Protein AF-A0A967TZM6-F1 (afdb_monomer)

Structure (mmCIF, N/CA/C/O backbone):
data_AF-A0A967TZM6-F1
#
_entry.id   AF-A0A967TZM6-F1
#
loop_
_atom_site.group_PDB
_atom_site.id
_atom_site.type_symbol
_atom_site.label_atom_id
_atom_site.label_alt_id
_atom_site.label_comp_id
_atom_site.label_asym_id
_atom_site.label_entity_id
_atom_site.label_seq_id
_atom_site.pdbx_PDB_ins_code
_atom_site.Cartn_x
_atom_site.Cartn_y
_atom_site.Cartn_z
_atom_site.occupancy
_atom_site.B_iso_or_equiv
_atom_site.auth_seq_id
_atom_site.auth_comp_id
_atom_site.auth_asym_id
_atom_site.auth_atom_id
_atom_site.pdbx_PDB_model_num
ATOM 1 N N . MET A 1 1 ? 7.159 -28.229 -34.567 1.00 43.66 1 MET A N 1
ATOM 2 C CA . MET A 1 1 ? 7.319 -27.748 -33.180 1.00 43.66 1 MET A CA 1
ATOM 3 C C . MET A 1 1 ? 7.004 -26.268 -33.200 1.00 43.66 1 MET A C 1
ATOM 5 O O . MET A 1 1 ? 7.775 -25.521 -33.781 1.00 43.66 1 MET A O 1
ATOM 9 N N . SER A 1 2 ? 5.826 -25.876 -32.717 1.00 48.66 2 SER A N 1
ATOM 10 C CA . SER A 1 2 ? 5.477 -24.462 -32.558 1.00 48.66 2 SER A CA 1
ATOM 11 C C . SER A 1 2 ? 5.985 -24.051 -31.183 1.00 48.66 2 SER A C 1
ATOM 13 O O . SER A 1 2 ? 5.397 -24.445 -30.180 1.00 48.66 2 SER A O 1
A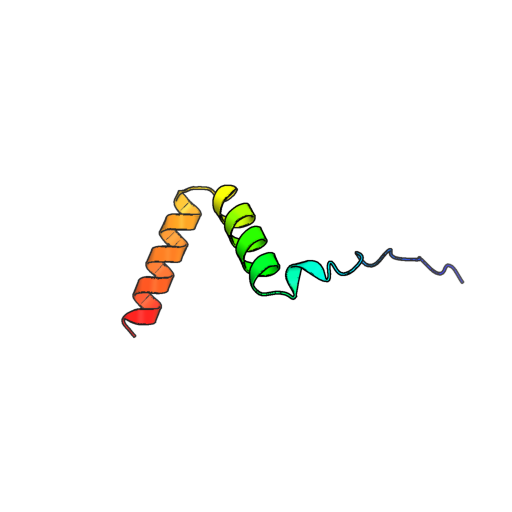TOM 15 N N . THR A 1 3 ? 7.130 -23.374 -31.128 1.00 49.69 3 THR A N 1
ATOM 16 C CA . THR A 1 3 ? 7.588 -22.701 -29.913 1.00 49.69 3 THR A CA 1
ATOM 17 C C . THR A 1 3 ? 6.753 -21.439 -29.801 1.00 49.69 3 THR A C 1
ATOM 19 O O . THR A 1 3 ? 7.022 -20.440 -30.462 1.00 49.69 3 THR A O 1
ATOM 22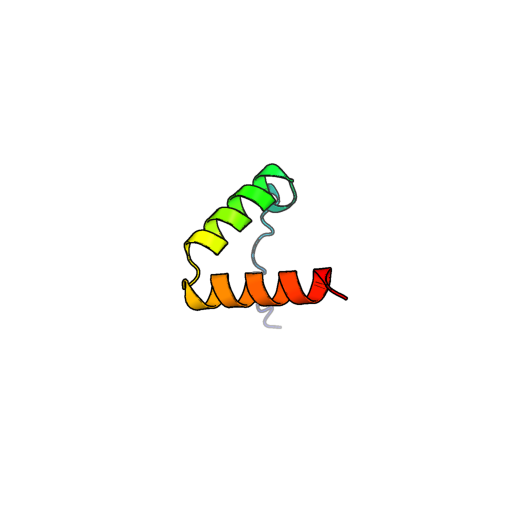 N N . SER A 1 4 ? 5.652 -21.528 -29.063 1.00 55.69 4 SER A N 1
ATOM 23 C CA . SER A 1 4 ? 4.962 -20.334 -28.600 1.00 55.69 4 SER A CA 1
ATOM 24 C C . SER A 1 4 ? 5.955 -19.586 -27.715 1.00 55.69 4 SER A C 1
ATOM 26 O O . SER A 1 4 ? 6.168 -19.984 -26.575 1.00 55.69 4 SER A O 1
ATOM 28 N N . ASP A 1 5 ? 6.617 -18.566 -28.262 1.00 60.19 5 ASP A N 1
ATOM 29 C CA . ASP A 1 5 ? 7.359 -17.578 -27.480 1.00 60.19 5 ASP A CA 1
ATOM 30 C C . ASP A 1 5 ? 6.326 -16.766 -26.685 1.00 60.19 5 ASP A C 1
ATOM 32 O O . ASP A 1 5 ? 5.918 -15.662 -27.066 1.00 60.19 5 ASP A O 1
ATOM 36 N N . GLU A 1 6 ? 5.825 -17.370 -25.606 1.00 63.38 6 GLU A N 1
ATOM 37 C CA . GLU A 1 6 ? 5.117 -16.661 -24.552 1.00 63.38 6 GLU A CA 1
ATOM 38 C C . GLU A 1 6 ? 6.094 -15.611 -24.024 1.00 63.38 6 GLU A C 1
ATOM 40 O O . GLU A 1 6 ? 7.097 -15.926 -23.389 1.00 63.38 6 GLU A O 1
ATOM 45 N N . HIS A 1 7 ? 5.851 -14.352 -24.392 1.00 65.62 7 HIS A N 1
ATOM 46 C CA . HIS A 1 7 ? 6.634 -13.218 -23.929 1.00 65.62 7 HIS A CA 1
ATOM 47 C C . HIS A 1 7 ? 6.441 -13.099 -22.419 1.00 65.62 7 HIS A C 1
ATOM 49 O O . HIS A 1 7 ? 5.496 -12.453 -21.959 1.00 65.62 7 HIS A O 1
ATOM 55 N N . GLU A 1 8 ? 7.314 -13.738 -21.644 1.00 72.25 8 GLU A N 1
ATOM 56 C CA . GLU A 1 8 ? 7.379 -13.494 -20.213 1.00 72.25 8 GLU A CA 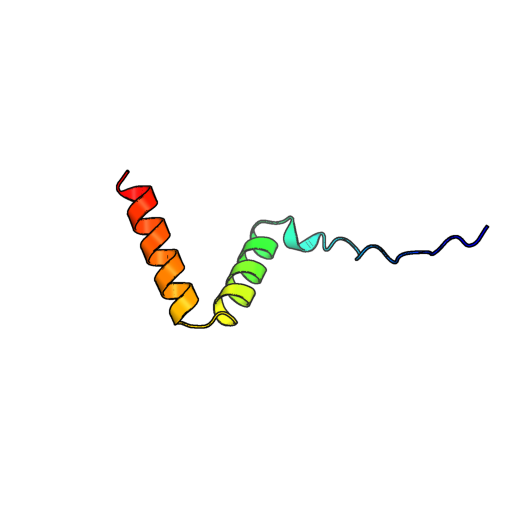1
ATOM 57 C C . GLU A 1 8 ? 7.607 -11.991 -19.996 1.00 72.25 8 GLU A C 1
ATOM 59 O O . GLU A 1 8 ? 8.472 -11.389 -20.649 1.00 72.25 8 GLU A O 1
ATOM 64 N N . PRO A 1 9 ? 6.805 -11.346 -19.133 1.00 79.62 9 PRO A N 1
ATOM 65 C CA . PRO A 1 9 ? 6.945 -9.923 -18.893 1.00 79.62 9 PRO A CA 1
ATOM 66 C C . PRO A 1 9 ? 8.353 -9.648 -18.366 1.00 79.62 9 PRO A C 1
ATOM 68 O O . PRO A 1 9 ? 8.797 -10.258 -17.393 1.00 79.62 9 PRO A O 1
ATOM 71 N N . ALA A 1 10 ? 9.059 -8.727 -19.023 1.00 87.50 10 ALA A N 1
ATOM 72 C CA . ALA A 1 10 ? 10.396 -8.335 -18.611 1.00 87.50 10 ALA A CA 1
ATOM 73 C C . ALA A 1 10 ? 10.385 -7.884 -17.141 1.00 87.50 10 ALA A C 1
ATOM 75 O O . ALA A 1 10 ? 9.566 -7.054 -16.742 1.00 87.50 10 ALA A O 1
ATOM 76 N N . ILE A 1 11 ? 11.298 -8.438 -16.340 1.00 88.56 11 ILE A N 1
ATOM 77 C CA . ILE A 1 11 ? 11.415 -8.105 -14.918 1.00 88.56 11 ILE A CA 1
ATOM 78 C C . ILE A 1 11 ? 11.871 -6.649 -14.784 1.00 88.56 11 ILE A C 1
ATOM 80 O O . ILE A 1 11 ? 12.960 -6.286 -15.233 1.00 88.56 11 ILE A O 1
ATOM 84 N N . ASP A 1 12 ? 11.054 -5.822 -14.127 1.00 89.38 12 ASP A N 1
ATOM 85 C CA . ASP A 1 12 ? 11.433 -4.454 -13.7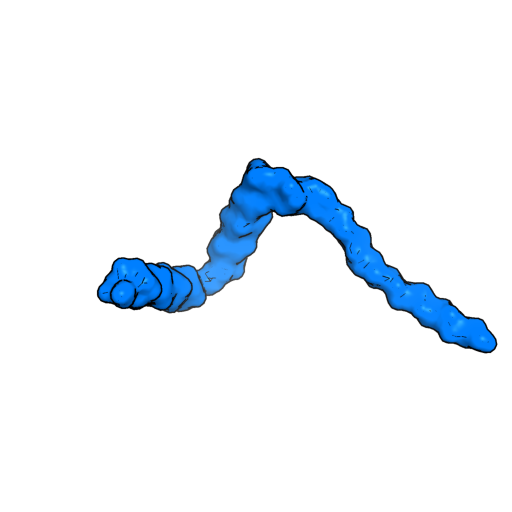80 1.00 89.38 12 ASP A CA 1
ATOM 86 C C . ASP A 1 12 ? 12.334 -4.447 -12.538 1.00 89.38 12 ASP A C 1
ATOM 88 O O . ASP A 1 12 ? 11.884 -4.429 -11.389 1.00 89.38 12 ASP A O 1
ATOM 92 N N . TRP A 1 13 ? 13.642 -4.432 -12.786 1.00 92.00 13 TRP A N 1
ATOM 93 C CA . TRP A 1 13 ? 14.670 -4.368 -11.750 1.00 92.00 13 TRP A CA 1
ATOM 94 C C . TRP A 1 13 ? 14.642 -3.073 -10.923 1.00 92.00 13 TRP A C 1
ATOM 96 O O . TRP A 1 13 ? 15.263 -3.015 -9.864 1.00 92.00 13 TRP A O 1
ATOM 106 N N . SER A 1 14 ? 13.917 -2.026 -11.335 1.00 91.69 14 SER A N 1
ATOM 107 C CA . SER A 1 14 ? 13.787 -0.821 -10.508 1.00 91.69 14 SER A CA 1
ATOM 108 C C . SER A 1 14 ? 12.993 -1.093 -9.224 1.00 91.69 14 SER A C 1
ATOM 110 O O . SER A 1 14 ? 13.309 -0.524 -8.174 1.00 91.69 14 SER A O 1
ATOM 112 N N . LEU A 1 15 ? 12.036 -2.029 -9.268 1.00 94.44 15 LEU A N 1
ATOM 113 C CA . LEU A 1 15 ? 11.185 -2.417 -8.139 1.00 94.44 15 LEU A CA 1
ATOM 114 C C . LEU A 1 15 ? 11.919 -3.235 -7.074 1.00 94.44 15 LEU A C 1
ATOM 116 O O . LEU A 1 15 ? 11.417 -3.379 -5.963 1.00 94.44 15 LEU A O 1
ATOM 120 N N . THR A 1 16 ? 13.117 -3.739 -7.374 1.00 94.75 16 THR A N 1
ATOM 121 C CA 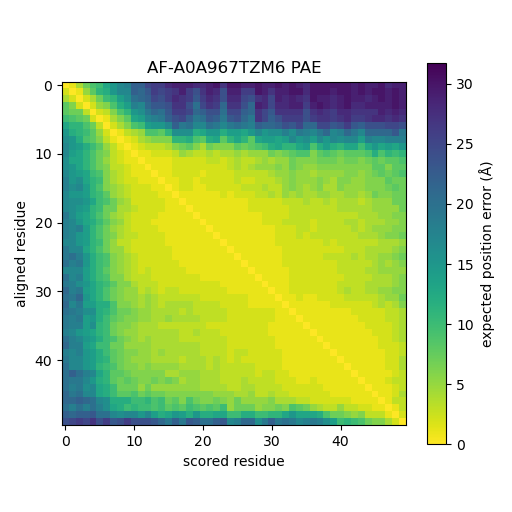. THR A 1 16 ? 13.929 -4.508 -6.419 1.00 94.75 16 THR A CA 1
ATOM 122 C C . THR A 1 16 ? 14.808 -3.615 -5.540 1.00 94.75 16 THR A C 1
ATOM 124 O O . THR A 1 16 ? 15.682 -4.101 -4.826 1.00 94.75 16 THR A O 1
ATOM 127 N N . THR A 1 17 ? 14.604 -2.299 -5.595 1.00 96.38 17 THR A N 1
ATOM 128 C CA . THR A 1 17 ? 15.235 -1.317 -4.707 1.00 96.38 17 THR A CA 1
ATOM 129 C C . THR A 1 17 ? 14.212 -0.789 -3.706 1.00 96.38 17 THR A C 1
ATOM 131 O O . THR A 1 17 ? 13.021 -0.750 -4.008 1.00 96.38 17 THR A O 1
ATOM 134 N N . TRP A 1 18 ? 14.655 -0.323 -2.531 1.00 96.25 18 TRP A N 1
ATOM 135 C CA . TRP A 1 18 ? 13.736 0.265 -1.545 1.00 96.25 18 TRP A CA 1
ATOM 136 C C . TRP A 1 18 ? 12.961 1.461 -2.118 1.00 96.25 18 TRP A C 1
ATOM 138 O O . TRP A 1 18 ? 11.739 1.512 -2.011 1.00 96.25 18 TRP A O 1
ATOM 148 N N . GLU A 1 19 ? 13.649 2.390 -2.790 1.00 98.00 19 GLU A N 1
ATOM 149 C CA . GLU A 1 19 ? 13.014 3.574 -3.389 1.00 98.00 19 GLU A CA 1
ATOM 150 C C . GLU A 1 19 ? 12.063 3.224 -4.540 1.00 98.00 19 GLU A C 1
ATOM 152 O O . GLU A 1 19 ? 11.035 3.878 -4.728 1.00 98.00 19 GLU A O 1
ATOM 157 N N . GLY A 1 20 ? 12.394 2.207 -5.340 1.00 97.25 20 GLY A N 1
ATOM 158 C CA . GLY A 1 20 ? 11.512 1.722 -6.400 1.00 97.25 20 GLY A CA 1
ATOM 159 C C . GLY A 1 20 ? 10.260 1.060 -5.839 1.00 97.25 20 GLY A C 1
ATOM 160 O O . GLY A 1 20 ? 9.153 1.474 -6.179 1.00 97.25 20 GLY A O 1
ATOM 161 N N . ALA A 1 21 ? 10.427 0.116 -4.909 1.00 96.62 21 ALA A N 1
ATOM 162 C CA . ALA A 1 21 ? 9.318 -0.553 -4.235 1.00 96.62 21 ALA A CA 1
ATOM 163 C C . ALA A 1 21 ? 8.406 0.446 -3.508 1.00 96.62 21 ALA A C 1
ATOM 165 O O . ALA A 1 21 ? 7.185 0.371 -3.626 1.00 96.62 21 ALA A O 1
ATOM 166 N N . ARG A 1 22 ? 8.985 1.428 -2.804 1.00 97.31 22 ARG A N 1
ATOM 167 C CA . ARG A 1 22 ? 8.232 2.472 -2.101 1.00 97.31 22 ARG A CA 1
ATOM 168 C C . ARG A 1 22 ? 7.405 3.334 -3.052 1.00 97.31 22 ARG A C 1
ATOM 170 O O . ARG A 1 22 ? 6.230 3.570 -2.779 1.00 97.31 22 ARG A O 1
ATOM 177 N N . ARG A 1 23 ? 7.992 3.819 -4.152 1.00 97.25 23 ARG A N 1
ATOM 178 C CA . ARG A 1 23 ? 7.263 4.633 -5.143 1.00 97.25 23 ARG A CA 1
ATOM 179 C C . ARG A 1 23 ? 6.133 3.846 -5.794 1.00 97.25 23 ARG A C 1
ATOM 181 O O . ARG A 1 23 ? 5.029 4.369 -5.914 1.00 97.25 23 ARG A O 1
ATOM 188 N N . GLU A 1 24 ? 6.394 2.598 -6.166 1.00 97.19 24 GLU A N 1
ATOM 189 C CA . GLU A 1 24 ? 5.383 1.738 -6.779 1.00 97.19 24 GLU A CA 1
ATOM 190 C C . GLU A 1 24 ? 4.257 1.387 -5.801 1.00 97.19 24 GLU A C 1
ATOM 192 O O . GLU A 1 24 ? 3.088 1.397 -6.184 1.00 97.19 24 GLU A O 1
ATOM 197 N N . ALA A 1 25 ? 4.576 1.154 -4.525 1.00 95.44 25 ALA A N 1
ATOM 198 C CA . ALA A 1 25 ? 3.565 0.982 -3.491 1.00 95.44 25 ALA A CA 1
ATOM 199 C C . ALA A 1 25 ? 2.674 2.228 -3.388 1.00 95.44 25 ALA A C 1
ATOM 201 O O . ALA A 1 25 ? 1.459 2.108 -3.495 1.00 95.44 25 ALA A O 1
ATOM 202 N N . LEU A 1 26 ? 3.250 3.429 -3.275 1.00 96.44 26 LEU A N 1
ATOM 203 C CA . LEU A 1 26 ? 2.468 4.671 -3.214 1.00 96.44 26 LEU A CA 1
ATOM 204 C C . LEU A 1 26 ? 1.580 4.869 -4.449 1.00 96.44 26 LEU A C 1
ATOM 206 O O . LEU A 1 26 ? 0.415 5.236 -4.300 1.00 96.44 26 LEU A O 1
ATOM 210 N N . ARG A 1 27 ? 2.096 4.583 -5.653 1.00 96.88 27 ARG A N 1
ATOM 211 C CA . ARG A 1 27 ? 1.312 4.647 -6.894 1.00 96.88 27 ARG A CA 1
ATOM 212 C C . ARG A 1 27 ? 0.106 3.711 -6.826 1.00 96.88 27 ARG A C 1
ATOM 214 O O . ARG A 1 27 ? -1.019 4.165 -7.006 1.00 96.88 27 ARG A O 1
ATOM 221 N N . ARG A 1 28 ? 0.317 2.433 -6.493 1.00 95.62 28 ARG A N 1
ATOM 222 C CA . ARG A 1 28 ? -0.774 1.449 -6.382 1.00 95.62 28 ARG A CA 1
ATOM 223 C C . ARG A 1 28 ? -1.793 1.840 -5.320 1.00 95.62 28 ARG A C 1
ATOM 225 O O . ARG A 1 28 ? -2.984 1.755 -5.576 1.00 95.62 28 ARG A O 1
ATOM 232 N N . TRP A 1 29 ? -1.340 2.306 -4.158 1.00 95.56 29 TRP A N 1
ATOM 233 C CA . TRP A 1 29 ? -2.230 2.760 -3.087 1.00 95.56 29 TRP A CA 1
ATOM 234 C C . TRP A 1 29 ? -3.077 3.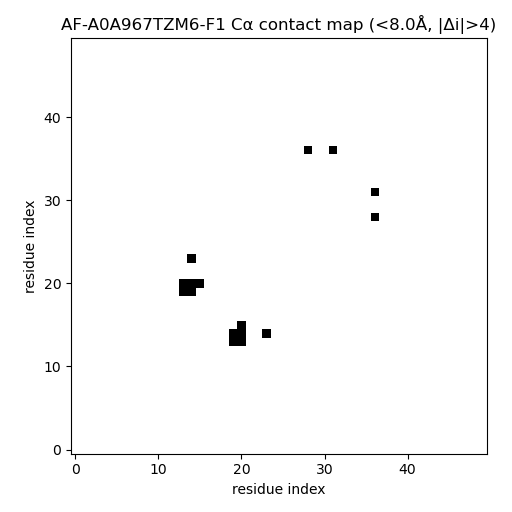963 -3.508 1.00 95.56 29 TRP A C 1
ATOM 236 O O . TRP A 1 29 ? -4.245 4.028 -3.144 1.00 95.56 29 TRP A O 1
ATOM 246 N N . SER A 1 30 ? -2.530 4.876 -4.317 1.00 95.75 30 SER A N 1
ATOM 247 C CA . SER A 1 30 ? -3.290 6.019 -4.844 1.00 95.75 30 SER A CA 1
ATOM 248 C C . SER A 1 30 ? -4.390 5.633 -5.841 1.00 95.75 30 SER A C 1
ATOM 250 O O . SER A 1 30 ? -5.327 6.400 -6.041 1.00 95.75 30 SER A O 1
ATOM 252 N N . GLU A 1 31 ? -4.289 4.451 -6.450 1.00 97.38 31 GLU A N 1
ATOM 253 C CA . GLU A 1 31 ? -5.249 3.931 -7.431 1.00 97.38 31 GLU A CA 1
ATOM 254 C C . GLU A 1 31 ? -6.330 3.045 -6.788 1.00 97.38 31 GLU A C 1
ATOM 256 O O . GLU A 1 31 ? -7.277 2.636 -7.463 1.00 97.38 31 GLU A O 1
ATOM 261 N N . LEU A 1 32 ? -6.210 2.732 -5.493 1.00 96.88 32 LEU A N 1
ATOM 262 C CA . LEU A 1 32 ? -7.176 1.894 -4.792 1.00 96.88 32 LEU A CA 1
ATOM 263 C C . LEU A 1 32 ? -8.432 2.684 -4.385 1.00 96.88 32 LEU A C 1
ATOM 265 O O . LEU A 1 32 ? -8.326 3.822 -3.925 1.00 96.88 32 LEU A O 1
ATOM 269 N N . PRO A 1 33 ? -9.627 2.066 -4.466 1.00 97.81 33 PRO A N 1
ATOM 270 C CA . PRO A 1 33 ? -10.833 2.624 -3.865 1.00 97.81 33 PRO A CA 1
ATOM 271 C C . PRO A 1 33 ? -10.666 2.822 -2.357 1.00 97.81 33 PRO A C 1
ATOM 273 O O . PRO A 1 33 ? -10.056 1.988 -1.678 1.00 97.81 33 PRO A O 1
ATOM 276 N N . LEU A 1 34 ? -11.259 3.891 -1.822 1.00 96.50 34 LEU A N 1
ATOM 277 C CA . LEU A 1 34 ? -11.152 4.242 -0.405 1.00 96.50 34 LEU A CA 1
ATOM 278 C C . LEU A 1 34 ? -11.611 3.098 0.507 1.00 96.50 34 LEU A C 1
ATOM 280 O O . LEU A 1 34 ? -10.973 2.824 1.519 1.00 96.50 34 LEU A O 1
ATOM 284 N N . GLU A 1 35 ? -12.667 2.383 0.125 1.00 98.06 35 GLU A N 1
ATOM 285 C CA . GLU A 1 35 ? -13.212 1.262 0.892 1.00 98.06 35 GLU A CA 1
ATOM 286 C C . GLU A 1 35 ? -12.180 0.140 1.068 1.00 98.06 35 GLU A C 1
ATOM 288 O O . GLU A 1 35 ? -12.122 -0.499 2.116 1.00 98.06 35 GLU A O 1
ATOM 293 N N . ARG A 1 36 ? -11.329 -0.088 0.058 1.00 97.69 36 ARG A N 1
ATOM 294 C CA . ARG A 1 36 ? -10.259 -1.095 0.121 1.00 97.69 36 ARG A CA 1
ATOM 295 C C . ARG A 1 36 ? -9.102 -0.641 0.995 1.00 97.69 36 ARG A C 1
ATOM 297 O O . ARG A 1 36 ? -8.532 -1.464 1.703 1.00 97.69 36 ARG A O 1
ATOM 304 N N . ILE A 1 37 ? -8.785 0.651 0.958 1.00 96.12 37 ILE A N 1
ATOM 305 C CA . ILE A 1 37 ? -7.762 1.249 1.817 1.00 96.12 37 ILE A CA 1
ATOM 306 C C . ILE A 1 37 ? -8.179 1.121 3.287 1.00 96.12 37 ILE A C 1
ATOM 308 O O . ILE A 1 37 ? -7.389 0.655 4.099 1.00 96.12 37 ILE A O 1
ATOM 312 N N . VAL A 1 38 ? -9.424 1.476 3.622 1.00 97.50 38 VAL A N 1
ATOM 313 C CA . VAL A 1 38 ? -9.947 1.376 4.995 1.00 97.50 38 VAL A CA 1
ATOM 314 C C . VA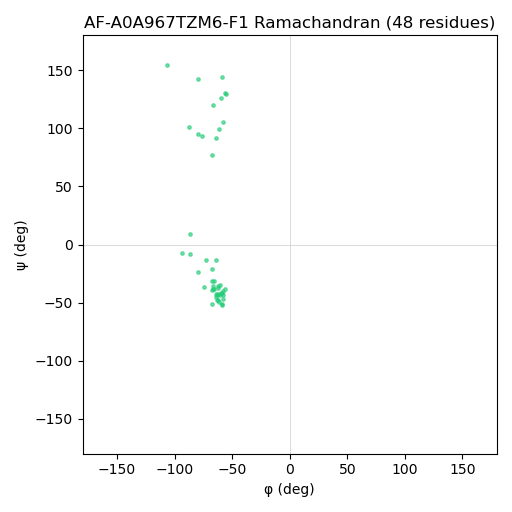L A 1 38 ? -9.937 -0.071 5.485 1.00 97.50 38 VAL A C 1
ATOM 316 O O . VAL A 1 38 ? -9.373 -0.335 6.542 1.00 97.50 38 VAL A O 1
ATOM 319 N N . ALA A 1 39 ? -10.458 -1.013 4.692 1.00 97.75 39 ALA A N 1
ATOM 320 C CA . ALA A 1 39 ? -10.481 -2.426 5.071 1.00 97.75 39 ALA A CA 1
ATOM 321 C C . ALA A 1 39 ? -9.074 -2.988 5.353 1.00 97.75 39 ALA A C 1
ATOM 323 O O . ALA A 1 39 ? -8.884 -3.729 6.314 1.00 97.75 39 ALA A O 1
ATOM 324 N N . ALA A 1 40 ? -8.071 -2.607 4.552 1.00 95.62 40 ALA A N 1
ATOM 325 C CA . ALA A 1 40 ? -6.688 -3.026 4.779 1.00 95.62 40 ALA A CA 1
ATOM 326 C C . ALA A 1 40 ? -6.110 -2.457 6.088 1.00 95.62 40 ALA A C 1
ATOM 328 O O . ALA A 1 40 ? -5.379 -3.150 6.791 1.00 95.62 40 ALA A O 1
ATOM 329 N N . LEU A 1 41 ? -6.439 -1.209 6.437 1.00 95.81 41 LEU A N 1
ATOM 330 C CA . LEU A 1 41 ? -6.001 -0.597 7.696 1.00 95.81 41 LEU A CA 1
ATOM 331 C C . LEU A 1 41 ? -6.649 -1.266 8.916 1.00 95.81 41 LEU A C 1
ATOM 333 O O . LEU A 1 41 ? -5.970 -1.475 9.918 1.00 95.81 41 LEU A O 1
ATOM 337 N N . GLU A 1 42 ? -7.929 -1.627 8.824 1.00 97.50 42 GLU A N 1
ATOM 338 C CA . GLU A 1 42 ? -8.638 -2.369 9.875 1.00 97.50 42 GLU A CA 1
ATOM 339 C C . GLU A 1 42 ? -8.035 -3.767 10.083 1.00 97.50 42 GLU A C 1
ATOM 341 O O . GLU A 1 42 ? -7.818 -4.184 11.217 1.00 97.50 42 GLU A O 1
ATOM 346 N N . GLU A 1 43 ? -7.693 -4.479 9.004 1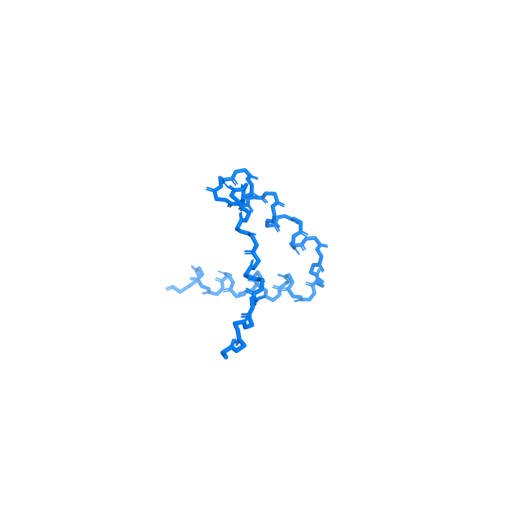.00 97.00 43 GLU A N 1
ATOM 347 C CA . GLU A 1 43 ? -7.005 -5.774 9.093 1.00 97.00 43 GLU A CA 1
ATOM 348 C C . GLU A 1 43 ? -5.623 -5.640 9.755 1.00 97.00 43 GLU A C 1
ATOM 350 O O . GLU A 1 43 ? -5.262 -6.434 10.624 1.00 97.00 43 GLU A O 1
ATOM 355 N N . MET A 1 44 ? -4.855 -4.605 9.397 1.00 95.00 44 MET A N 1
ATOM 356 C CA . MET A 1 44 ? -3.555 -4.333 10.020 1.00 95.00 44 MET A CA 1
ATOM 357 C C . MET A 1 44 ? -3.671 -4.036 11.521 1.00 95.00 44 MET A C 1
ATOM 359 O O . MET A 1 44 ? -2.805 -4.451 12.291 1.00 95.00 44 MET A O 1
ATOM 363 N N . GLU A 1 45 ? -4.721 -3.329 11.941 1.00 96.56 45 GLU A N 1
ATOM 364 C CA . GLU A 1 45 ? -4.990 -3.060 13.356 1.00 96.56 45 GLU A CA 1
ATOM 365 C C . GLU A 1 45 ? -5.276 -4.358 14.120 1.00 96.56 45 GLU A C 1
ATOM 367 O O . GLU A 1 45 ? -4.636 -4.614 15.142 1.00 96.56 45 GLU A O 1
ATOM 372 N N . GLN A 1 46 ? -6.109 -5.238 13.560 1.00 96.62 46 GLN A N 1
ATOM 373 C CA . GLN A 1 46 ? -6.394 -6.554 14.139 1.00 96.62 46 GLN A CA 1
ATOM 374 C C . GLN A 1 46 ? -5.135 -7.419 14.274 1.00 96.62 46 GLN A C 1
ATOM 376 O O . GLN A 1 46 ? -4.943 -8.066 15.302 1.00 96.62 46 GLN A O 1
ATOM 381 N N . LEU A 1 47 ? -4.256 -7.410 13.266 1.00 95.31 47 LEU A N 1
ATOM 382 C CA . LEU A 1 47 ? -2.984 -8.139 13.304 1.00 95.31 47 LEU A CA 1
ATOM 383 C C . LEU A 1 47 ? -2.014 -7.588 14.356 1.00 95.31 47 LEU A C 1
A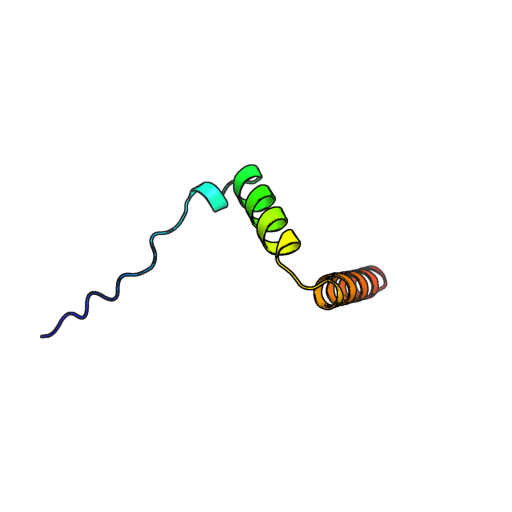TOM 385 O O . LEU A 1 47 ? -1.223 -8.350 14.901 1.00 95.31 47 LEU A O 1
ATOM 389 N N . SER A 1 48 ? -2.052 -6.282 14.638 1.00 90.75 48 SER A N 1
ATOM 390 C CA . SER A 1 48 ? -1.224 -5.665 15.682 1.00 90.75 48 SER A CA 1
ATOM 391 C C . SER A 1 48 ? -1.780 -5.873 17.092 1.00 90.75 48 SER A C 1
ATOM 393 O O . SER A 1 48 ? -1.025 -5.734 18.056 1.00 90.75 48 SER A O 1
ATOM 395 N N . ALA A 1 49 ? -3.085 -6.114 17.222 1.00 80.12 49 ALA A N 1
ATOM 396 C CA . ALA A 1 49 ? -3.763 -6.321 18.499 1.00 80.12 49 ALA A CA 1
ATOM 397 C C . ALA A 1 49 ? -3.724 -7.787 18.984 1.00 80.12 49 ALA A C 1
ATOM 399 O O . ALA A 1 49 ? -4.135 -8.054 20.117 1.00 80.12 49 ALA A O 1
ATOM 400 N N . ALA A 1 50 ? -3.249 -8.713 18.141 1.00 60.97 50 ALA A N 1
ATOM 401 C CA . ALA A 1 50 ? -3.049 -10.138 18.424 1.00 60.97 50 ALA A CA 1
ATOM 402 C C . ALA A 1 50 ? -1.643 -10.434 18.974 1.00 60.97 50 ALA A C 1
ATOM 404 O O . ALA A 1 50 ? -1.545 -11.316 19.859 1.00 60.97 50 ALA A O 1
#

Foldseek 3Di:
DDPPPPPDPDDDCLCVDPVSVVVVVVVVLVVDDPVVVVVVVVVVVVVVVD

pLDDT: mean 88.12, std 15.17, range [43.66, 98.06]

Mean predicted aligned error: 7.92 Å

Secondary structure (DSSP, 8-state):
-------PPPP-GGGGSHHHHHHHHHHHHHTS-HHHHHHHHHHHHHHHH-

Radius of gyration: 17.57 Å; Cα contacts (8 Å, |Δi|>4): 8; chains: 1; bounding box: 28×34×52 Å

Sequence (50 aa):
MSTSDEHEPAIDWSLTTWEGARREALRRWSELPLERIVAALEEMEQLSAA

Solvent-accessible surface area (backbone atoms only — not comparable to full-atom values): 3214 Å² total; per-residue (Å²): 134,85,79,77,79,73,78,72,77,79,82,67,70,60,51,79,37,72,72,36,38,50,52,53,48,53,54,55,60,72,72,50,58,66,71,59,55,52,52,52,52,53,52,52,50,55,64,72,74,107